Protein AF-A0A6P1CXL5-F1 (afdb_monomer_lite)

InterPro domains:
  IPR001949 NADH:ubiquinone oxidoreductase, 51kDa subunit, conserved site [PS00645] (58-69)
  IPR019575 NADH-ubiquinone oxidoreductase 51kDa subunit, iron-sulphur binding domain [PF10589] (47-91)
  IPR019575 NADH-ubiquinone oxidoreductase 51kDa subunit, iron-sulphur binding domain [SM00928] (45-90)
  IPR037207 NADH-ubiquinone oxidoreductase 51kDa subunit, iron-sulphur binding domain superfamily [G3DSA:1.20.1440.230] (43-91)
  IPR037207 NADH-ubiquinone oxidoreductase 51kDa subunit, iron-sulphur binding domain superfamily [SSF140490] (41-91)
  IPR050837 Complex I 51 kDa subunit [PTHR11780] (1-91)

Secondary structure (DSSP, 8-state):
--STTSPPP-GGGTT--SSHHHHHHTT---TT-------TTS-HHHHHHHHHHHHHHS----SHHHHHHHHHHHHHHHHHHTT---GGG--

Sequence (91 aa):
PGGSSTPLFTAEHLDVPLDYENVAAAGSMLGTKALQIFDDTTCVVRAVLRWTEFYAHESCGKCTPCREGTYWLVQLLTRLEAGRGTEADLD

Structure (mmCIF, N/CA/C/O backbone):
data_AF-A0A6P1CXL5-F1
#
_entry.id   AF-A0A6P1C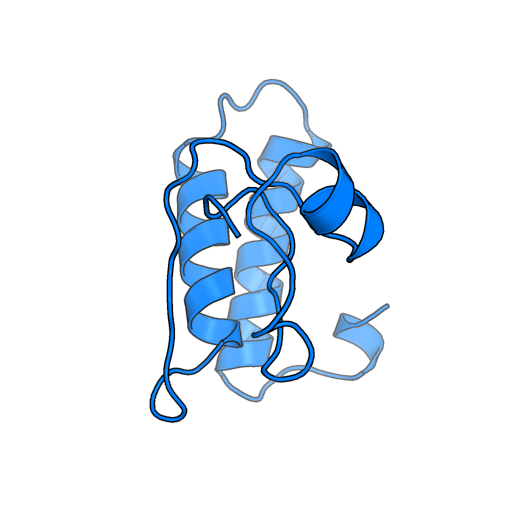XL5-F1
#
loop_
_atom_site.group_PDB
_atom_site.id
_atom_site.type_symbol
_atom_site.label_atom_id
_atom_site.label_alt_id
_atom_site.label_comp_id
_atom_site.label_asym_id
_atom_site.label_entity_id
_atom_site.label_seq_id
_atom_site.pdbx_PDB_ins_code
_atom_site.Cartn_x
_atom_site.Cartn_y
_atom_site.Cartn_z
_atom_site.occupancy
_atom_site.B_iso_or_equiv
_atom_site.auth_seq_id
_atom_site.auth_comp_id
_atom_site.auth_asym_id
_atom_site.auth_atom_id
_atom_site.pdbx_PDB_model_num
ATOM 1 N N . PRO A 1 1 ? 3.461 -4.988 -6.741 1.00 70.81 1 PRO A N 1
ATOM 2 C CA . PRO A 1 1 ? 4.516 -6.029 -6.857 1.00 70.81 1 PRO A CA 1
ATOM 3 C C . PRO A 1 1 ? 5.841 -5.542 -6.278 1.00 70.81 1 PRO A C 1
ATOM 5 O O . PRO A 1 1 ? 6.123 -4.366 -6.323 1.00 70.81 1 PRO A O 1
ATOM 8 N N . GLY A 1 2 ? 6.704 -6.416 -5.771 1.00 86.00 2 GLY A N 1
ATOM 9 C CA . GLY A 1 2 ? 8.074 -6.022 -5.434 1.00 86.00 2 GLY A CA 1
ATOM 10 C C . GLY A 1 2 ? 8.295 -5.358 -4.076 1.00 86.00 2 GLY A C 1
ATOM 11 O O . GLY A 1 2 ? 9.370 -5.497 -3.531 1.00 86.00 2 GLY A O 1
ATOM 12 N N . GLY A 1 3 ? 7.336 -4.686 -3.469 1.00 94.06 3 GLY A N 1
ATOM 13 C CA . GLY A 1 3 ? 7.485 -4.165 -2.112 1.00 94.06 3 GLY A CA 1
ATOM 14 C C . GLY A 1 3 ? 6.276 -3.327 -1.749 1.00 94.06 3 GLY A C 1
ATOM 15 O O . GLY A 1 3 ? 5.373 -3.165 -2.569 1.00 94.06 3 GLY A O 1
ATOM 16 N N . SER A 1 4 ? 6.241 -2.785 -0.535 1.00 94.88 4 SER A N 1
ATOM 17 C CA . SER A 1 4 ? 5.122 -1.938 -0.103 1.00 94.88 4 SER A CA 1
ATOM 18 C C . SER A 1 4 ? 5.054 -0.607 -0.863 1.00 94.88 4 SER A C 1
ATOM 20 O O . SER A 1 4 ? 3.991 -0.006 -0.951 1.00 94.88 4 SER A O 1
ATOM 22 N N . SER A 1 5 ? 6.167 -0.154 -1.454 1.00 94.00 5 SER A N 1
ATOM 23 C CA . SER A 1 5 ? 6.284 1.144 -2.138 1.00 94.00 5 SER A CA 1
ATOM 24 C C . SER A 1 5 ? 5.770 1.134 -3.582 1.00 94.00 5 SER A C 1
ATOM 26 O O . SER A 1 5 ? 6.168 1.966 -4.397 1.00 94.00 5 SER A O 1
ATOM 28 N N . THR A 1 6 ? 4.928 0.162 -3.926 1.00 95.38 6 THR A N 1
ATOM 29 C CA . THR A 1 6 ? 4.451 -0.068 -5.291 1.00 95.38 6 THR A CA 1
ATOM 30 C C . THR A 1 6 ? 2.943 -0.302 -5.290 1.00 95.38 6 THR A C 1
ATOM 32 O O . THR A 1 6 ? 2.421 -0.857 -4.319 1.00 95.38 6 THR A O 1
ATOM 35 N N . PRO A 1 7 ? 2.232 0.061 -6.371 1.00 95.25 7 PRO A N 1
ATOM 36 C CA . PRO A 1 7 ? 0.820 -0.269 -6.516 1.00 95.25 7 PRO A CA 1
ATOM 37 C C . PRO A 1 7 ? 0.561 -1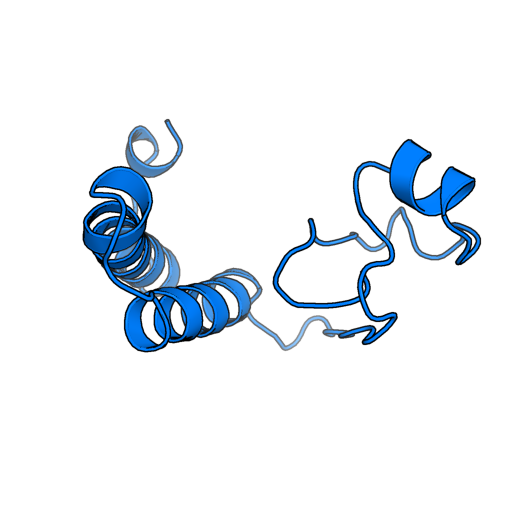.776 -6.403 1.00 95.25 7 PRO A C 1
ATOM 39 O O . PRO A 1 7 ? 1.354 -2.601 -6.872 1.00 95.25 7 PRO A O 1
ATOM 42 N N . LEU A 1 8 ? -0.559 -2.143 -5.791 1.00 95.44 8 LEU A N 1
ATOM 43 C CA . LEU A 1 8 ? -1.008 -3.528 -5.721 1.00 95.44 8 LEU A CA 1
ATOM 44 C C . LEU A 1 8 ? -1.502 -4.003 -7.088 1.00 95.44 8 LEU A C 1
ATOM 46 O O . LEU A 1 8 ? -2.134 -3.259 -7.830 1.00 95.44 8 LEU A O 1
ATOM 50 N N . PHE A 1 9 ? -1.235 -5.269 -7.386 1.00 96.06 9 PHE A N 1
ATOM 51 C CA . PHE A 1 9 ? -1.905 -5.979 -8.466 1.00 96.06 9 PHE A CA 1
ATOM 52 C C . PHE A 1 9 ? -3.149 -6.683 -7.932 1.00 96.06 9 PHE A C 1
ATOM 54 O O . PHE A 1 9 ? -3.220 -7.040 -6.756 1.00 96.06 9 PHE A O 1
ATOM 61 N N . THR A 1 10 ? -4.116 -6.881 -8.820 1.00 95.44 10 THR A N 1
ATOM 62 C CA . THR A 1 10 ? -5.321 -7.686 -8.585 1.00 95.44 10 THR A CA 1
ATOM 63 C C . THR A 1 10 ? -5.198 -9.041 -9.284 1.00 95.44 10 THR A C 1
ATOM 65 O O . THR A 1 10 ? -4.238 -9.284 -10.018 1.00 95.44 10 THR A O 1
ATOM 68 N N . ALA A 1 11 ? -6.193 -9.912 -9.102 1.00 94.06 11 ALA A N 1
ATOM 69 C CA . ALA A 1 11 ? -6.255 -11.214 -9.770 1.00 94.06 11 ALA A CA 1
ATOM 70 C C . ALA A 1 11 ? -6.172 -11.126 -11.309 1.00 94.06 11 ALA A C 1
ATOM 72 O O . ALA A 1 11 ? -5.667 -12.04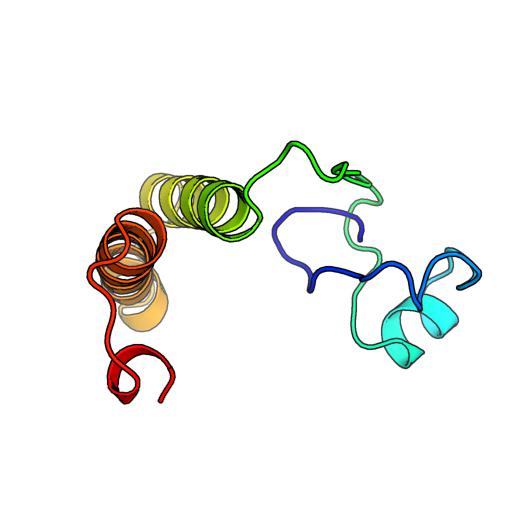4 -11.946 1.00 94.06 11 ALA A O 1
ATOM 73 N N . GLU A 1 12 ? -6.600 -10.010 -11.906 1.00 96.12 12 GLU A N 1
ATOM 74 C CA . GLU A 1 12 ? -6.532 -9.773 -13.358 1.00 96.12 12 GLU A CA 1
ATOM 75 C C . GLU A 1 12 ? -5.092 -9.692 -13.892 1.00 96.12 12 GLU A C 1
ATOM 77 O O . GLU A 1 12 ? -4.862 -9.838 -15.088 1.00 96.12 12 GLU A O 1
ATOM 82 N N . HIS A 1 13 ? -4.111 -9.485 -13.010 1.00 96.25 13 HIS A N 1
ATOM 83 C CA . HIS A 1 13 ? -2.710 -9.271 -13.368 1.00 96.25 13 HIS A CA 1
ATOM 84 C C . HIS A 1 13 ? -1.827 -10.512 -13.147 1.00 96.25 13 HIS A C 1
ATOM 86 O O . HIS A 1 13 ? -0.603 -10.404 -13.211 1.00 96.25 13 HIS A O 1
ATOM 92 N N . LEU A 1 14 ? -2.408 -11.684 -12.853 1.00 94.81 14 LEU A N 1
ATOM 93 C CA . LEU A 1 14 ? -1.647 -12.896 -12.509 1.00 94.81 14 LEU A CA 1
ATOM 94 C C . LEU A 1 14 ? -0.699 -13.370 -13.619 1.00 94.81 14 LEU A C 1
ATOM 96 O O . LEU A 1 14 ? 0.367 -13.901 -13.314 1.00 94.81 14 LEU A O 1
ATOM 100 N N . ASP A 1 15 ? -1.062 -13.137 -14.879 1.00 96.50 15 ASP A N 1
ATOM 101 C CA . ASP A 1 15 ? -0.279 -13.567 -16.041 1.00 96.50 15 ASP A CA 1
ATOM 102 C C . ASP A 1 15 ? 0.722 -12.504 -16.534 1.00 96.50 15 ASP A C 1
ATOM 104 O O . ASP A 1 15 ? 1.393 -12.709 -17.547 1.00 96.50 15 ASP A O 1
ATOM 108 N N . VAL A 1 16 ? 0.848 -11.362 -15.842 1.00 96.81 16 VAL A N 1
ATOM 109 C CA . VAL A 1 16 ? 1.809 -10.309 -16.210 1.00 96.81 16 VAL A CA 1
ATOM 110 C C . VAL A 1 16 ? 3.245 -10.818 -15.999 1.00 96.81 16 VAL A C 1
ATOM 112 O O . VAL A 1 16 ? 3.610 -11.157 -14.868 1.00 96.81 16 VAL A O 1
ATOM 115 N N . PRO A 1 17 ? 4.103 -10.833 -17.041 1.00 96.69 17 PRO A N 1
ATOM 116 C CA . PRO A 1 17 ? 5.508 -11.202 -16.892 1.00 96.69 17 PRO A CA 1
ATOM 117 C C . PRO A 1 17 ? 6.243 -10.301 -15.890 1.00 96.69 17 PRO A C 1
ATOM 119 O O . PRO A 1 17 ? 6.109 -9.078 -15.912 1.00 96.69 17 PRO A O 1
ATOM 122 N N . LEU A 1 18 ? 7.051 -10.902 -15.009 1.00 94.94 18 LEU A N 1
ATOM 123 C CA . LEU A 1 18 ? 7.779 -10.193 -13.947 1.00 94.94 18 LEU A CA 1
ATOM 124 C C . LEU A 1 18 ? 9.099 -9.570 -14.434 1.00 94.94 18 LEU A C 1
ATOM 126 O O . LEU A 1 18 ? 10.176 -9.849 -13.901 1.00 94.94 18 LEU A O 1
ATOM 130 N N . ASP A 1 19 ? 9.008 -8.696 -15.426 1.00 95.31 19 ASP A N 1
ATOM 131 C CA . ASP A 1 19 ? 10.085 -7.808 -15.868 1.00 95.31 19 ASP A CA 1
ATOM 132 C C . ASP A 1 19 ? 9.700 -6.333 -15.668 1.00 95.31 19 ASP A C 1
ATOM 134 O O . ASP A 1 19 ? 8.593 -6.015 -15.228 1.00 95.31 19 ASP A O 1
ATOM 138 N N . TYR A 1 20 ? 10.653 -5.420 -15.873 1.00 93.56 20 TYR A N 1
ATOM 139 C CA . TYR A 1 20 ? 10.437 -4.006 -15.559 1.00 93.56 20 TYR A CA 1
ATOM 140 C C . TYR A 1 20 ? 9.397 -3.378 -16.486 1.00 93.56 20 TYR A C 1
ATOM 142 O O . TYR A 1 20 ? 8.547 -2.619 -16.023 1.00 93.56 20 TYR A O 1
ATOM 150 N N . GLU A 1 21 ? 9.457 -3.709 -17.769 1.00 96.38 21 GLU A N 1
ATOM 151 C CA . GLU A 1 21 ? 8.629 -3.151 -18.825 1.00 96.38 21 GLU A CA 1
ATOM 152 C C . GLU A 1 21 ? 7.170 -3.598 -18.690 1.00 96.38 21 GLU A C 1
ATOM 154 O O . GLU A 1 21 ? 6.273 -2.754 -18.657 1.00 96.38 21 GLU A O 1
ATOM 159 N N . ASN A 1 22 ? 6.921 -4.902 -18.548 1.00 97.19 22 ASN A N 1
ATOM 160 C CA . ASN A 1 22 ? 5.571 -5.452 -18.442 1.00 97.19 22 ASN A CA 1
ATOM 161 C C . ASN A 1 22 ? 4.892 -5.051 -17.126 1.00 97.19 22 ASN A C 1
ATOM 163 O O . ASN A 1 22 ? 3.719 -4.674 -17.131 1.00 97.19 22 ASN A O 1
ATOM 167 N N . VAL A 1 23 ? 5.617 -5.048 -16.000 1.00 96.75 23 VAL A N 1
ATOM 168 C CA . VAL A 1 23 ? 5.045 -4.628 -14.708 1.00 96.75 23 VAL A CA 1
ATOM 169 C C . VAL A 1 23 ? 4.731 -3.130 -14.682 1.00 96.75 23 VAL A C 1
ATOM 171 O O . VAL A 1 23 ? 3.697 -2.741 -14.134 1.00 96.75 23 VAL A O 1
ATOM 174 N N . ALA A 1 24 ? 5.583 -2.295 -15.288 1.00 96.00 24 ALA A N 1
ATOM 175 C CA . ALA A 1 24 ? 5.310 -0.867 -15.439 1.00 96.00 24 ALA A CA 1
ATOM 176 C C . ALA A 1 24 ? 4.107 -0.609 -16.355 1.00 96.00 24 ALA A C 1
ATOM 178 O O . ALA A 1 24 ? 3.239 0.193 -16.011 1.00 96.00 24 ALA A O 1
ATOM 179 N N . ALA A 1 25 ? 4.015 -1.322 -17.482 1.00 97.19 25 ALA A N 1
ATOM 180 C CA . ALA A 1 25 ? 2.881 -1.227 -18.401 1.00 97.19 25 ALA A CA 1
ATOM 181 C C . ALA A 1 25 ? 1.551 -1.639 -17.745 1.00 97.19 25 ALA A C 1
ATOM 183 O O . ALA A 1 25 ? 0.508 -1.077 -18.070 1.00 97.19 25 ALA A O 1
ATOM 184 N N . ALA A 1 26 ? 1.595 -2.563 -16.783 1.00 96.69 26 ALA A N 1
ATOM 185 C CA . ALA A 1 26 ? 0.452 -2.990 -15.976 1.00 96.69 26 ALA A CA 1
ATOM 186 C C . ALA A 1 26 ? 0.140 -2.062 -14.778 1.00 96.69 26 ALA A C 1
ATOM 188 O O . ALA A 1 26 ? -0.701 -2.390 -13.946 1.00 96.69 26 ALA A O 1
ATOM 189 N N . GLY A 1 27 ? 0.806 -0.907 -14.654 1.00 95.31 27 GLY A N 1
ATOM 190 C CA . GLY A 1 27 ? 0.474 0.108 -13.647 1.00 95.31 27 GLY A CA 1
ATOM 191 C C . GLY A 1 27 ? 1.088 -0.117 -12.263 1.00 95.31 27 GLY A C 1
ATOM 192 O O . GLY A 1 27 ? 0.643 0.489 -11.290 1.00 95.31 27 GLY A O 1
ATOM 193 N N . SER A 1 28 ? 2.121 -0.955 -12.147 1.00 96.06 28 SER A N 1
ATOM 194 C CA . SER A 1 28 ? 2.901 -1.079 -10.912 1.00 96.06 28 SER A CA 1
ATOM 195 C C . SER A 1 28 ? 4.405 -0.960 -11.178 1.00 96.06 28 SER A C 1
ATOM 197 O O . SER A 1 28 ? 4.836 -0.404 -12.179 1.00 96.06 28 SER A O 1
ATOM 199 N N . MET A 1 29 ? 5.240 -1.413 -10.249 1.00 95.81 29 MET A N 1
ATOM 200 C CA . MET A 1 29 ? 6.692 -1.374 -10.354 1.00 95.81 29 MET A CA 1
ATOM 201 C C . MET A 1 29 ? 7.281 -2.634 -9.725 1.00 95.81 29 MET A C 1
ATOM 203 O O . MET A 1 29 ? 6.761 -3.136 -8.736 1.00 95.81 29 MET A O 1
ATOM 207 N N . LEU A 1 30 ? 8.380 -3.151 -10.277 1.00 93.25 30 LEU A N 1
ATOM 208 C CA . LEU A 1 30 ? 9.011 -4.369 -9.760 1.00 93.25 30 LEU A CA 1
ATOM 209 C C . LEU A 1 30 ? 9.876 -4.115 -8.507 1.00 93.25 30 LEU A C 1
ATOM 211 O O . LEU A 1 30 ? 10.107 -5.028 -7.717 1.00 93.25 30 LEU A O 1
ATOM 215 N N . GLY A 1 31 ? 10.332 -2.875 -8.297 1.00 89.75 31 GLY A N 1
ATOM 216 C CA . GLY A 1 31 ? 11.007 -2.432 -7.072 1.00 89.75 31 GLY A CA 1
ATOM 217 C C . GLY A 1 31 ? 12.177 -3.331 -6.656 1.00 89.75 31 GLY A C 1
ATOM 218 O O . GLY A 1 31 ? 13.026 -3.688 -7.474 1.00 89.75 31 GLY A O 1
ATOM 219 N N . THR A 1 32 ? 12.204 -3.722 -5.379 1.00 92.94 32 THR A N 1
ATOM 220 C CA . THR A 1 32 ? 13.206 -4.639 -4.804 1.00 92.94 32 THR A CA 1
ATOM 221 C C . THR A 1 32 ? 12.950 -6.112 -5.136 1.00 92.94 32 THR A C 1
ATOM 223 O O . THR A 1 32 ? 13.685 -6.975 -4.664 1.00 92.94 32 THR A O 1
ATOM 226 N N . LYS A 1 33 ? 11.925 -6.417 -5.945 1.00 93.19 33 LYS A N 1
ATOM 227 C CA . LYS A 1 33 ? 11.473 -7.780 -6.266 1.00 93.19 33 LYS A CA 1
ATOM 228 C C . LYS A 1 33 ? 11.003 -8.583 -5.039 1.00 93.19 33 LYS A C 1
ATOM 230 O O . LYS A 1 33 ? 10.916 -9.803 -5.109 1.00 93.19 33 LYS A O 1
ATOM 235 N N . ALA A 1 34 ? 10.648 -7.927 -3.932 1.00 94.56 34 ALA A N 1
ATOM 236 C CA . ALA A 1 34 ? 9.979 -8.548 -2.789 1.00 94.56 34 ALA A CA 1
ATOM 237 C C . ALA A 1 34 ? 8.463 -8.659 -3.046 1.00 94.56 34 ALA A C 1
ATOM 239 O O . ALA A 1 34 ? 7.662 -7.812 -2.641 1.00 94.56 34 ALA A O 1
ATOM 240 N N . LEU A 1 35 ? 8.054 -9.695 -3.781 1.00 93.12 35 LEU A N 1
ATOM 241 C CA . LEU A 1 35 ? 6.635 -9.963 -4.009 1.00 93.12 35 LEU A CA 1
ATOM 242 C C . LEU A 1 35 ? 5.933 -10.301 -2.687 1.00 93.12 35 LEU A C 1
ATOM 244 O O . LEU A 1 35 ? 6.377 -11.166 -1.938 1.00 93.12 35 LEU A O 1
ATOM 248 N N . GLN A 1 36 ? 4.820 -9.618 -2.430 1.00 94.25 36 GLN A N 1
ATOM 249 C CA . GLN A 1 36 ? 3.911 -9.890 -1.321 1.00 94.25 36 GLN A CA 1
ATOM 250 C C . GLN A 1 36 ? 2.598 -10.385 -1.926 1.00 94.25 36 GLN A C 1
ATOM 252 O O . GLN A 1 36 ? 2.022 -9.695 -2.769 1.00 94.25 36 GLN A O 1
ATOM 257 N N . ILE A 1 37 ? 2.172 -11.585 -1.538 1.00 94.44 37 ILE A N 1
ATOM 258 C CA . ILE A 1 37 ? 0.971 -12.248 -2.052 1.00 94.44 37 ILE A CA 1
ATOM 259 C C . ILE A 1 37 ? -0.008 -12.383 -0.890 1.00 94.44 37 ILE A C 1
ATOM 261 O O . ILE A 1 37 ? 0.371 -12.844 0.186 1.00 94.44 37 ILE A O 1
ATOM 265 N N . PHE A 1 38 ? -1.249 -11.970 -1.121 1.00 95.00 38 PHE A N 1
ATOM 266 C CA . PHE A 1 38 ? -2.337 -12.019 -0.153 1.00 95.00 38 PHE A CA 1
ATOM 267 C C . PHE A 1 38 ? -3.490 -12.817 -0.756 1.00 95.00 38 PHE A C 1
ATOM 269 O O . PHE A 1 38 ? -3.786 -12.665 -1.941 1.00 95.00 38 PHE A O 1
ATOM 276 N N . ASP A 1 39 ? -4.108 -13.670 0.054 1.00 95.31 39 ASP A N 1
ATOM 277 C CA . ASP A 1 39 ? -5.317 -14.404 -0.308 1.00 95.31 39 ASP A CA 1
ATOM 278 C C . ASP A 1 39 ? -6.586 -13.629 0.095 1.00 95.31 39 ASP A C 1
ATOM 280 O O . ASP A 1 39 ? -6.531 -12.496 0.584 1.00 95.31 39 ASP A O 1
ATOM 284 N N . ASP A 1 40 ? -7.742 -14.254 -0.108 1.00 95.25 40 ASP A N 1
ATOM 285 C CA . ASP A 1 40 ? -9.062 -13.703 0.204 1.00 95.25 40 ASP A CA 1
ATOM 286 C C . ASP A 1 40 ? -9.366 -13.607 1.711 1.00 95.25 40 ASP A C 1
ATOM 288 O O . ASP A 1 40 ? -10.341 -12.966 2.107 1.00 95.25 40 ASP A O 1
ATOM 292 N N . THR A 1 41 ? -8.517 -14.172 2.572 1.00 97.19 41 THR A N 1
ATOM 293 C CA . THR A 1 41 ? -8.650 -14.064 4.033 1.00 97.19 41 THR A CA 1
ATOM 294 C C . THR A 1 41 ? -8.049 -12.767 4.580 1.00 97.19 41 THR A C 1
ATOM 296 O O . THR A 1 41 ? -8.268 -12.397 5.740 1.00 97.19 41 THR A O 1
ATOM 299 N N . THR A 1 42 ? -7.297 -12.039 3.749 1.00 96.31 42 THR A N 1
ATOM 300 C CA . THR A 1 42 ? -6.589 -10.825 4.151 1.00 96.31 42 THR A CA 1
ATOM 301 C C . THR A 1 42 ? -7.357 -9.559 3.776 1.00 96.31 42 THR A C 1
ATOM 303 O O . THR A 1 42 ? -7.623 -9.277 2.612 1.00 96.31 42 THR A O 1
ATOM 306 N N . CYS A 1 43 ? -7.623 -8.702 4.766 1.00 96.81 43 CYS A N 1
ATOM 307 C CA . CYS A 1 43 ? -8.105 -7.345 4.511 1.00 96.81 43 CYS A CA 1
ATOM 308 C C . CYS A 1 43 ? -6.998 -6.488 3.871 1.00 96.81 43 CYS A C 1
ATOM 310 O O . CYS A 1 43 ? -6.021 -6.126 4.535 1.00 96.81 43 CYS A O 1
ATOM 312 N N . VAL A 1 44 ? -7.172 -6.123 2.597 1.00 96.06 44 VAL A N 1
ATOM 313 C CA . VAL A 1 44 ? -6.212 -5.290 1.853 1.00 96.06 44 VAL A CA 1
ATOM 314 C C . VAL A 1 44 ? -6.056 -3.892 2.459 1.00 96.06 44 VAL A C 1
ATOM 316 O O . VAL A 1 44 ? -4.941 -3.387 2.553 1.00 96.06 44 VAL A O 1
ATOM 319 N N . VAL A 1 45 ? -7.143 -3.299 2.969 1.00 96.94 45 VAL A N 1
ATOM 320 C CA . VAL A 1 45 ? -7.105 -1.984 3.636 1.00 96.94 45 VAL A CA 1
ATOM 321 C C . VAL A 1 45 ? -6.204 -2.043 4.867 1.00 96.94 45 VAL A C 1
ATOM 323 O O . VAL A 1 45 ? -5.369 -1.165 5.071 1.00 96.94 45 VAL A O 1
ATOM 326 N N . ARG A 1 46 ? -6.300 -3.126 5.647 1.00 97.81 46 ARG A N 1
ATOM 327 C CA . ARG A 1 46 ? -5.447 -3.347 6.817 1.00 97.81 46 ARG A CA 1
ATOM 328 C C . ARG A 1 46 ? -3.982 -3.548 6.432 1.00 97.81 46 ARG A C 1
ATOM 330 O O . ARG A 1 46 ? -3.105 -3.060 7.138 1.00 97.81 46 ARG A O 1
ATOM 337 N N . ALA A 1 47 ? -3.698 -4.249 5.335 1.00 97.38 47 ALA A N 1
ATOM 338 C CA . ALA A 1 47 ? -2.328 -4.410 4.846 1.00 97.38 47 ALA A CA 1
ATOM 339 C C . ALA A 1 47 ? -1.707 -3.054 4.466 1.00 97.38 47 ALA A C 1
ATOM 341 O O . ALA A 1 47 ? -0.611 -2.730 4.925 1.00 97.38 47 ALA A O 1
ATOM 342 N N . VAL A 1 48 ? -2.443 -2.230 3.712 1.00 97.44 48 VAL A N 1
ATOM 343 C CA . VAL A 1 48 ? -2.002 -0.878 3.337 1.00 97.44 48 VAL A CA 1
ATOM 344 C C . VAL A 1 48 ? -1.837 0.009 4.571 1.00 97.44 48 VAL A C 1
ATOM 346 O O . VAL A 1 48 ? -0.812 0.674 4.689 1.00 97.44 48 VAL A O 1
ATOM 349 N N . LEU A 1 49 ? -2.764 -0.049 5.536 1.00 98.31 49 LEU A N 1
ATOM 350 C CA . LEU A 1 49 ? -2.641 0.652 6.819 1.00 98.31 49 LEU A CA 1
ATOM 351 C C . LEU A 1 49 ? -1.327 0.304 7.530 1.00 98.31 49 LEU A C 1
ATOM 353 O O . LEU A 1 49 ? -0.604 1.210 7.934 1.00 98.31 49 LEU A O 1
ATOM 357 N N . ARG A 1 50 ? -0.965 -0.984 7.622 1.00 98.12 50 ARG A N 1
ATOM 358 C CA . ARG A 1 50 ? 0.311 -1.405 8.231 1.00 98.12 50 ARG A CA 1
ATOM 359 C C . ARG A 1 50 ? 1.528 -0.844 7.499 1.00 98.12 50 ARG A C 1
ATOM 361 O O . ARG A 1 50 ? 2.501 -0.458 8.144 1.00 98.12 50 ARG A O 1
ATOM 368 N N . TRP A 1 51 ? 1.493 -0.768 6.171 1.00 98.06 51 TRP A N 1
ATOM 369 C CA . TRP A 1 51 ? 2.571 -0.134 5.409 1.00 98.06 51 TRP A CA 1
ATOM 370 C C . TRP A 1 51 ? 2.640 1.371 5.650 1.00 98.06 51 TRP A C 1
ATOM 372 O O . TRP A 1 51 ? 3.729 1.914 5.806 1.00 98.06 51 TRP A O 1
ATOM 382 N N . THR A 1 52 ? 1.496 2.050 5.719 1.00 98.25 52 THR A N 1
ATOM 383 C CA . THR A 1 52 ? 1.450 3.485 6.007 1.00 98.25 52 THR A CA 1
ATOM 384 C C . THR A 1 52 ? 1.934 3.794 7.424 1.00 98.25 52 THR A C 1
ATOM 386 O O . THR A 1 52 ? 2.688 4.747 7.598 1.00 98.25 52 THR A O 1
ATOM 389 N N . GLU A 1 53 ? 1.587 2.972 8.419 1.00 98.56 53 GLU A N 1
ATOM 390 C CA . GLU A 1 53 ? 2.136 3.067 9.780 1.00 98.56 53 GLU A CA 1
ATOM 391 C C . GLU A 1 53 ? 3.663 2.936 9.772 1.00 98.56 53 GLU A C 1
ATOM 393 O O . GLU A 1 53 ? 4.354 3.744 10.391 1.00 98.56 53 GLU A O 1
ATOM 398 N N . PHE A 1 54 ? 4.196 1.968 9.020 1.00 98.44 54 PHE A N 1
ATOM 399 C CA . PH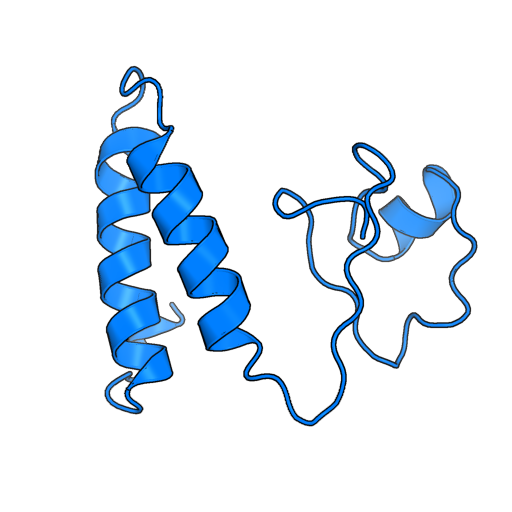E A 1 54 ? 5.637 1.819 8.830 1.00 98.44 54 PHE A CA 1
ATOM 400 C C . PHE A 1 54 ? 6.259 3.065 8.181 1.00 98.44 54 PHE A C 1
ATOM 402 O O . PHE A 1 54 ? 7.280 3.552 8.656 1.00 98.44 54 PHE A O 1
ATOM 409 N N . TYR A 1 55 ? 5.640 3.638 7.146 1.00 98.38 55 TYR A N 1
ATOM 410 C CA . TYR A 1 55 ? 6.144 4.863 6.515 1.00 98.38 55 TYR A CA 1
ATOM 411 C C . TYR A 1 55 ? 6.092 6.084 7.425 1.00 98.38 55 TYR A C 1
ATOM 413 O O . TYR A 1 55 ? 7.001 6.908 7.366 1.00 98.38 55 TYR A O 1
ATOM 421 N N . ALA A 1 56 ? 5.062 6.206 8.261 1.00 98.00 56 ALA A N 1
ATOM 422 C CA . ALA A 1 56 ? 4.981 7.267 9.256 1.00 98.00 56 ALA A CA 1
ATOM 423 C C . ALA A 1 56 ? 6.080 7.111 10.320 1.00 98.00 56 ALA A C 1
ATOM 425 O O . ALA A 1 56 ? 6.726 8.095 10.681 1.00 98.00 56 ALA A O 1
ATOM 426 N N . HIS A 1 57 ? 6.331 5.877 10.772 1.00 98.06 57 HIS A N 1
ATOM 427 C CA . HIS A 1 57 ? 7.366 5.557 11.756 1.00 98.06 57 HIS A CA 1
ATOM 428 C C . HIS A 1 57 ? 8.788 5.787 11.221 1.00 98.06 57 HIS A C 1
ATOM 430 O O . HIS A 1 57 ? 9.609 6.400 11.896 1.00 98.06 57 HIS A O 1
ATOM 436 N N . GLU A 1 58 ? 9.069 5.339 9.996 1.00 98.19 58 GLU A N 1
ATOM 437 C CA . GLU A 1 58 ? 10.401 5.403 9.374 1.00 98.19 58 GLU A CA 1
ATOM 438 C C . GLU A 1 58 ? 10.642 6.684 8.560 1.00 98.19 58 GLU A C 1
ATOM 440 O O . GLU A 1 58 ? 11.684 6.843 7.913 1.00 98.19 58 GLU A O 1
ATOM 445 N N . SER A 1 59 ? 9.685 7.616 8.542 1.00 97.50 59 SER A N 1
ATOM 446 C CA . SER A 1 59 ? 9.853 8.880 7.830 1.00 97.50 59 SER A CA 1
ATOM 447 C C . SER A 1 59 ? 11.057 9.640 8.382 1.00 97.50 59 SER A C 1
ATOM 449 O O . SER A 1 59 ? 11.133 9.946 9.570 1.00 97.50 59 SER A O 1
ATOM 451 N N . CYS A 1 60 ? 11.968 10.069 7.504 1.00 98.00 60 CYS A N 1
ATOM 452 C CA . CYS A 1 60 ? 13.087 10.928 7.906 1.00 98.00 60 CYS A CA 1
ATOM 453 C C . CYS A 1 60 ? 12.638 12.321 8.389 1.00 98.00 60 CYS A C 1
ATOM 455 O O . CYS A 1 60 ? 13.455 13.114 8.853 1.00 98.00 60 CYS A O 1
ATOM 457 N N . GLY A 1 61 ? 11.357 12.664 8.212 1.00 97.00 61 GLY A N 1
ATOM 458 C CA . GLY A 1 61 ? 10.755 13.887 8.733 1.00 97.00 61 GLY A CA 1
ATOM 459 C C . GLY A 1 61 ? 11.119 15.176 7.987 1.00 97.00 61 GLY A C 1
ATOM 460 O O . GLY A 1 61 ? 10.666 16.251 8.385 1.00 97.00 61 GLY A O 1
ATOM 461 N N . LYS A 1 62 ? 11.912 15.105 6.908 1.00 98.25 62 LYS A N 1
ATOM 462 C CA . LYS A 1 62 ? 12.450 16.290 6.214 1.00 98.25 62 LYS A CA 1
ATOM 463 C C . LYS A 1 62 ? 11.383 17.121 5.495 1.00 98.25 62 LYS A C 1
ATOM 465 O O . LYS A 1 62 ? 11.413 18.346 5.560 1.00 98.25 62 LYS A O 1
ATOM 470 N N . CYS A 1 63 ? 10.466 16.468 4.786 1.00 98.31 63 CYS A N 1
ATOM 471 C CA . CYS A 1 63 ? 9.454 17.135 3.969 1.00 98.31 63 CYS A CA 1
ATOM 472 C C . CYS A 1 63 ? 8.094 17.063 4.665 1.00 98.31 63 CYS A C 1
ATOM 474 O O . CYS A 1 63 ? 7.604 15.963 4.914 1.00 98.31 63 CYS A O 1
ATOM 476 N N . THR A 1 64 ? 7.463 18.213 4.919 1.00 98.12 64 THR A N 1
ATOM 477 C CA . THR A 1 64 ? 6.140 18.300 5.566 1.00 98.12 64 THR A CA 1
ATOM 478 C C . THR A 1 64 ? 5.079 17.405 4.912 1.00 98.12 64 THR A C 1
ATOM 480 O O . THR A 1 64 ? 4.402 16.704 5.659 1.00 98.12 64 THR A O 1
ATOM 483 N N . PRO A 1 65 ? 4.962 17.316 3.567 1.00 98.00 65 PRO A N 1
ATOM 484 C CA . PRO A 1 65 ? 3.977 16.426 2.947 1.00 98.00 65 PRO A CA 1
ATOM 485 C C . PRO A 1 65 ? 4.173 14.948 3.303 1.00 98.00 65 PRO A C 1
ATOM 487 O O . PRO A 1 65 ? 3.200 14.224 3.444 1.00 98.00 65 PRO A O 1
ATOM 490 N N . CYS A 1 66 ? 5.416 14.495 3.490 1.00 97.75 66 CYS A N 1
ATOM 491 C CA . CYS A 1 66 ? 5.691 13.120 3.905 1.00 97.75 66 CYS A CA 1
ATOM 492 C C . CYS A 1 66 ? 5.508 12.958 5.416 1.00 97.75 66 CYS A C 1
ATOM 494 O O . CYS A 1 66 ? 4.791 12.062 5.851 1.00 97.75 66 CYS A O 1
ATOM 496 N N . ARG A 1 67 ? 6.118 13.844 6.216 1.00 97.88 67 ARG A N 1
ATOM 497 C CA . ARG A 1 67 ? 6.077 13.762 7.680 1.00 97.88 67 ARG A CA 1
ATOM 498 C C . ARG A 1 67 ? 4.648 13.845 8.196 1.00 97.88 67 ARG A C 1
ATOM 500 O O . ARG A 1 67 ? 4.212 12.929 8.864 1.00 97.88 67 ARG A O 1
ATOM 507 N N . GLU A 1 68 ? 3.921 14.906 7.860 1.00 98.00 68 GLU A N 1
ATOM 508 C CA . GLU A 1 68 ? 2.553 15.109 8.348 1.00 98.00 68 GLU A CA 1
ATOM 509 C C . GLU A 1 68 ? 1.545 14.284 7.542 1.00 98.00 68 GLU A C 1
ATOM 511 O O . GLU A 1 68 ? 0.612 13.716 8.104 1.00 98.00 68 GLU A O 1
ATOM 516 N N . GLY A 1 69 ? 1.734 14.181 6.222 1.00 98.00 69 GLY A N 1
ATOM 517 C CA . GLY A 1 69 ? 0.784 13.486 5.354 1.00 98.00 69 GLY A CA 1
ATOM 518 C C . GLY A 1 69 ? 0.681 11.993 5.653 1.00 98.00 69 GLY A C 1
ATOM 519 O O . GLY A 1 69 ? -0.418 11.453 5.635 1.00 98.00 69 GLY A O 1
ATOM 520 N N . THR A 1 70 ? 1.781 11.320 6.009 1.00 97.81 70 THR A N 1
ATOM 521 C CA . THR A 1 70 ? 1.717 9.900 6.405 1.00 97.81 70 THR A CA 1
ATOM 522 C C . THR A 1 70 ? 0.953 9.697 7.716 1.00 97.81 70 THR A C 1
ATOM 524 O O . THR A 1 70 ? 0.156 8.765 7.792 1.00 97.81 70 THR A O 1
ATOM 527 N N . TYR A 1 71 ? 1.078 10.596 8.703 1.00 97.00 71 TYR A N 1
ATOM 528 C CA . TYR A 1 71 ? 0.230 10.561 9.906 1.00 97.00 71 TYR A CA 1
ATOM 529 C C . TYR A 1 71 ? -1.256 10.735 9.571 1.00 97.00 71 TYR A C 1
ATOM 531 O O . TYR A 1 71 ? -2.093 9.999 10.096 1.00 97.00 71 TYR A O 1
ATOM 539 N N . TRP A 1 72 ? -1.588 11.664 8.670 1.00 97.44 72 TRP A N 1
ATOM 540 C CA . TRP A 1 72 ? -2.959 11.844 8.180 1.00 97.44 72 TRP A CA 1
ATOM 541 C C . TRP A 1 72 ? -3.495 10.591 7.480 1.00 97.44 72 TRP A C 1
ATOM 543 O O . TRP A 1 72 ? -4.612 10.154 7.765 1.00 97.44 72 TRP A O 1
ATOM 553 N N . LEU A 1 73 ? -2.687 9.965 6.620 1.00 97.50 73 LEU A N 1
ATOM 554 C CA . LEU A 1 73 ? -3.060 8.730 5.929 1.00 97.50 73 LEU A CA 1
ATOM 555 C C . LEU A 1 73 ? -3.326 7.580 6.909 1.00 97.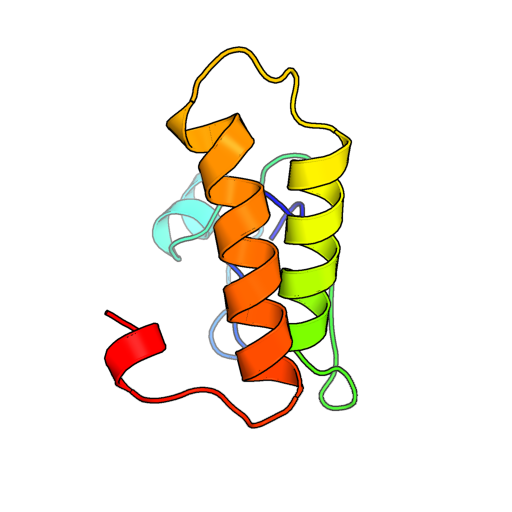50 73 LEU A C 1
ATOM 557 O O . LEU A 1 73 ? -4.304 6.859 6.730 1.00 97.50 73 LEU A O 1
ATOM 561 N N . VAL A 1 74 ? -2.524 7.431 7.972 1.00 98.31 74 VAL A N 1
ATOM 562 C CA . VAL A 1 74 ? -2.774 6.422 9.019 1.00 98.31 74 VAL A CA 1
ATOM 563 C C . VAL A 1 74 ? -4.147 6.629 9.660 1.00 98.31 74 VAL A C 1
ATOM 565 O O . VAL A 1 74 ? -4.902 5.670 9.820 1.00 98.31 74 VAL A O 1
ATOM 568 N N . GLN A 1 75 ? -4.511 7.869 9.997 1.00 97.25 75 GLN A N 1
ATOM 569 C CA . GLN A 1 75 ? -5.814 8.169 10.602 1.00 97.25 75 GLN A CA 1
ATOM 570 C C . GLN A 1 75 ? -6.979 7.858 9.655 1.00 97.25 75 GLN A C 1
ATOM 572 O O . GLN A 1 75 ? -7.982 7.277 10.077 1.00 97.25 75 GLN A O 1
ATOM 577 N N . LEU A 1 76 ? -6.844 8.220 8.379 1.00 97.56 76 LEU A N 1
ATOM 578 C CA . LEU A 1 76 ? -7.839 7.949 7.344 1.00 97.56 76 LEU A CA 1
ATOM 579 C C . LEU A 1 76 ? -8.020 6.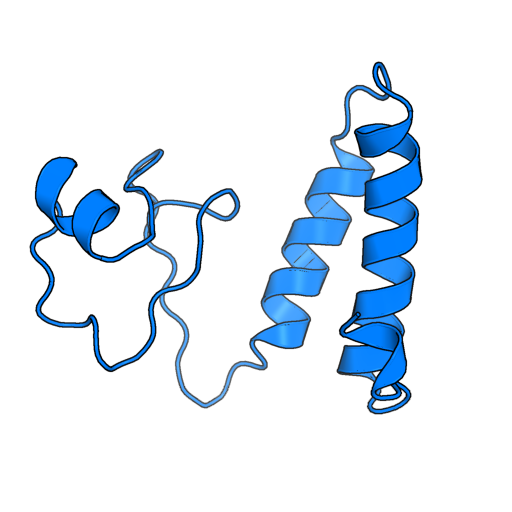441 7.127 1.00 97.56 76 LEU A C 1
ATOM 581 O O . LEU A 1 76 ? -9.134 5.930 7.245 1.00 97.56 76 LEU A O 1
ATOM 585 N N . LEU A 1 77 ? -6.926 5.709 6.913 1.00 98.00 77 LEU A N 1
ATOM 586 C CA . LEU A 1 77 ? -6.952 4.261 6.697 1.00 98.00 77 LEU A CA 1
ATOM 587 C C . LEU A 1 77 ? -7.453 3.500 7.931 1.00 98.00 77 LEU A C 1
ATOM 589 O O . LEU A 1 77 ? -8.165 2.512 7.783 1.00 98.00 77 LEU A O 1
ATOM 593 N N . THR A 1 78 ? -7.172 3.988 9.143 1.00 97.94 78 THR A N 1
ATOM 594 C CA . THR A 1 78 ? -7.732 3.429 10.388 1.00 97.94 78 THR A CA 1
ATOM 595 C C . THR A 1 78 ? -9.254 3.576 10.438 1.00 97.94 78 THR A C 1
ATOM 597 O O . THR A 1 78 ? -9.954 2.669 10.889 1.00 97.94 78 THR A O 1
ATOM 600 N N . ARG A 1 79 ? -9.806 4.708 9.979 1.00 97.31 79 ARG A N 1
ATOM 601 C CA . ARG A 1 79 ? -11.266 4.882 9.894 1.00 97.31 79 ARG A CA 1
ATOM 602 C C . ARG A 1 79 ? -11.879 3.976 8.832 1.00 97.31 79 ARG A C 1
ATOM 604 O O . ARG A 1 79 ? -12.914 3.374 9.113 1.00 97.31 79 ARG A O 1
ATOM 611 N N . LEU A 1 80 ? -11.242 3.860 7.666 1.00 97.62 80 LEU A N 1
ATOM 612 C CA . LEU A 1 80 ? -11.688 2.966 6.595 1.00 97.62 80 LEU A CA 1
ATOM 613 C C . LEU A 1 80 ? -11.690 1.503 7.049 1.00 97.62 80 LEU A C 1
ATOM 615 O O . LEU A 1 80 ? -12.698 0.821 6.887 1.00 97.62 80 LEU A O 1
ATOM 619 N N . GLU A 1 81 ? -10.609 1.038 7.679 1.00 97.44 81 GLU A N 1
ATOM 620 C CA . GLU A 1 81 ? -10.494 -0.340 8.176 1.00 97.44 81 GLU A CA 1
ATOM 621 C C . GLU A 1 81 ? -11.546 -0.653 9.250 1.00 97.44 81 GLU A C 1
ATOM 623 O O . GLU A 1 81 ? -12.153 -1.721 9.226 1.00 97.44 81 GLU A O 1
ATOM 628 N N . ALA A 1 82 ? -11.862 0.322 10.108 1.00 97.31 82 ALA A N 1
ATOM 629 C CA . ALA A 1 82 ? -12.903 0.202 11.125 1.00 97.31 82 ALA A CA 1
ATOM 630 C C . ALA A 1 82 ? -14.345 0.350 10.590 1.00 97.31 82 ALA A C 1
ATOM 632 O O . ALA A 1 82 ? -15.275 0.422 11.396 1.00 97.31 82 ALA A O 1
ATOM 633 N N . GLY A 1 83 ? -14.552 0.474 9.273 1.00 96.81 83 GLY A N 1
ATOM 634 C CA . GLY A 1 83 ? -15.879 0.662 8.670 1.00 96.81 83 GLY A CA 1
ATOM 635 C C . GLY A 1 83 ? -16.537 2.010 8.992 1.00 96.81 83 GLY A C 1
ATOM 636 O O . GLY A 1 83 ? -17.757 2.132 8.937 1.00 96.81 83 GLY A O 1
ATOM 637 N N . ARG A 1 84 ? -15.742 3.022 9.365 1.00 97.38 84 ARG A N 1
ATOM 638 C CA . ARG A 1 84 ? -16.188 4.383 9.732 1.00 97.38 84 ARG A CA 1
ATOM 639 C C . ARG A 1 84 ? -15.784 5.444 8.703 1.00 97.38 84 ARG A C 1
ATOM 641 O O . ARG A 1 84 ? -15.780 6.634 9.019 1.00 97.38 84 ARG A O 1
ATOM 648 N N . GLY A 1 85 ? -15.376 5.013 7.513 1.00 94.56 85 GLY A N 1
ATOM 649 C CA . GLY A 1 85 ? -15.098 5.907 6.396 1.00 94.56 85 GLY A CA 1
ATOM 650 C C . GLY A 1 85 ? -16.369 6.418 5.727 1.00 94.56 85 GLY A C 1
ATOM 651 O O . GLY A 1 85 ? -17.451 5.850 5.875 1.00 94.56 85 GLY A O 1
ATOM 652 N N . THR A 1 86 ? -16.211 7.497 4.982 1.00 95.50 86 THR A N 1
ATOM 653 C CA . THR A 1 86 ? -17.231 8.150 4.162 1.00 95.50 86 THR A CA 1
ATOM 654 C C . THR A 1 86 ? -16.729 8.256 2.724 1.00 95.50 86 THR A C 1
ATOM 656 O O . THR A 1 86 ? -15.528 8.143 2.494 1.00 95.50 86 THR A O 1
ATOM 659 N N . GLU A 1 87 ? -17.610 8.494 1.748 1.00 94.75 87 GLU A N 1
ATOM 660 C CA . GLU A 1 87 ? -17.163 8.707 0.357 1.00 94.75 87 GLU A CA 1
ATOM 661 C C . GLU A 1 87 ? -16.208 9.899 0.230 1.00 94.75 87 GLU A C 1
ATOM 663 O O . GLU A 1 87 ? -15.247 9.828 -0.521 1.00 94.75 87 GLU A O 1
ATOM 668 N N . ALA A 1 88 ? -16.391 10.932 1.058 1.00 94.06 88 ALA A N 1
ATOM 669 C CA . ALA A 1 88 ? -15.488 12.079 1.117 1.00 94.06 88 ALA A CA 1
ATOM 670 C C . ALA A 1 88 ? -14.062 11.729 1.586 1.00 94.06 88 ALA A C 1
ATOM 672 O O . ALA A 1 88 ? -13.179 12.569 1.489 1.00 94.06 88 ALA A O 1
ATOM 673 N N . ASP A 1 89 ? -13.825 10.525 2.121 1.00 92.25 89 ASP A N 1
ATOM 674 C CA . ASP A 1 89 ? -12.478 10.054 2.465 1.00 92.25 89 ASP A CA 1
ATOM 675 C C . ASP A 1 89 ? -11.735 9.437 1.264 1.00 92.25 89 ASP A C 1
ATOM 677 O O . ASP A 1 89 ? -10.575 9.050 1.408 1.00 92.25 89 ASP A O 1
ATOM 681 N N . LEU A 1 90 ? -12.395 9.289 0.110 1.00 89.81 90 LEU A N 1
ATOM 682 C CA . LEU A 1 90 ? -11.805 8.757 -1.124 1.00 89.81 90 LEU A CA 1
ATOM 683 C C . LEU A 1 90 ? -11.351 9.854 -2.103 1.00 89.81 90 LEU A C 1
ATOM 685 O O . LEU A 1 90 ? -10.625 9.533 -3.045 1.00 89.81 90 LEU A O 1
ATOM 689 N N . ASP A 1 91 ? -11.758 11.104 -1.863 1.00 88.12 91 ASP A N 1
ATOM 690 C CA . ASP A 1 91 ? -11.462 12.296 -2.673 1.00 88.12 91 ASP A CA 1
ATOM 691 C C . ASP A 1 91 ? -10.367 13.173 -2.032 1.00 88.12 91 ASP A C 1
ATOM 693 O O . ASP A 1 91 ? -9.548 13.749 -2.790 1.00 88.12 91 ASP A O 1
#

pLDDT: mean 95.8, std 3.48, range [70.81, 98.56]

Radius of gyration: 14.75 Å; chains: 1; bounding box: 30×33×31 Å

Organism: NCBI:txid135487

Foldseek 3Di:
DQDLVKDDDDPVCPPQDLDQVSQVVVRIGCYNVPDDDDDPVDDPLVVNLVVLVVQQVPPPCPDCCSNVVSVVVNVLSVCVVVVNDDPVSVD